Protein AF-Q5PZ07-F1 (afdb_monomer_lite)

Sequence (141 aa):
VLSGGTLPFFISVFGVILKNMYLGDDINPIILSLVSIGLVQFILSMISSYCMDVITSKILKTLKLEYLRSVFYQDGQFHDNNPGSKLRSDLDFYLEQVSSGIGTKFITIFTYASSFLGLYIWSLIKNARLTLCITCVFPLI

pLDDT: mean 82.17, std 7.02, range [48.41, 92.38]

InterPro domains:
  IPR011527 ABC transporter type 1, transmembrane domain [PF00664] (1-141)
  IPR011527 ABC transporter type 1, transmembrane domain [PS50929] (1-141)
  IPR036640 ABC transporter type 1, transmembrane domain superfamily [G3DSA:1.20.1560.10] (1-141)
  IPR036640 ABC transporter type 1, transmembrane domain superfamily [SSF90123] (2-141)
  IPR039421 Type 1 protein exporter [PTHR43394] (7-141)

Secondary structure (DSSP, 8-state):
-HHHHHHHHHHHHHHHHHHHHHHT---HHHHHHHHHHHHHHHHHHHHHHHHHHHHHHHHHHHHHHHHHHHHHTS-HHHHHHS-HHHHHHHHHHHHHHHHHHHTHHHHHHHHHHHHHHHHHHHHHHHHHHHHHHHHHHGGG-

Foldseek 3Di:
DVLLLVVLVLVVLVVVLVVCVVVVDDNVVSVVVNVVSVVVSVVVVVVVQVVQLVVLVVVLVVLVVVLVVVVVPDDPVVCVVDPPVNSVVVSVVVSVVSSVCSHPVVVVVVSNVSNVVSNLVSCCVVPVVVSVVVVVCVVVD

Radius of gyration: 24.58 Å; chains: 1; bounding box: 63×24×61 Å

Organism: Plasmodium falciparum (NCBI:txid5833)

Structure (mmCIF, N/CA/C/O backbone):
data_AF-Q5PZ07-F1
#
_entry.id   AF-Q5PZ07-F1
#
loop_
_atom_site.group_PDB
_atom_site.id
_atom_site.type_symbol
_atom_site.label_atom_id
_atom_site.label_alt_id
_atom_site.label_comp_id
_atom_site.label_asym_id
_atom_site.label_entity_id
_atom_site.label_seq_id
_atom_site.pdbx_PDB_ins_code
_atom_site.Cartn_x
_atom_site.Cartn_y
_atom_site.Cartn_z
_atom_site.occupancy
_atom_site.B_iso_or_equiv
_atom_site.auth_seq_id
_atom_site.auth_comp_id
_atom_site.auth_asym_id
_atom_site.auth_atom_id
_atom_site.pdbx_PDB_model_num
ATOM 1 N N . VAL A 1 1 ? -0.261 4.526 -3.924 1.00 48.41 1 VAL A N 1
ATOM 2 C CA . VAL A 1 1 ? -0.156 5.127 -5.283 1.00 48.41 1 VAL A CA 1
ATOM 3 C C . VAL A 1 1 ? 1.289 5.143 -5.764 1.00 48.41 1 VAL A C 1
ATOM 5 O O . VAL A 1 1 ? 1.593 4.441 -6.715 1.00 48.41 1 VAL A O 1
ATOM 8 N N . LEU A 1 2 ? 2.195 5.848 -5.068 1.00 52.44 2 LEU A N 1
ATOM 9 C CA . LEU A 1 2 ? 3.618 5.935 -5.439 1.00 52.44 2 LEU A CA 1
ATOM 10 C C . LEU A 1 2 ? 4.301 4.562 -5.540 1.00 52.44 2 LEU A C 1
ATOM 12 O O . LEU A 1 2 ? 4.968 4.300 -6.529 1.00 52.44 2 LEU A O 1
ATOM 16 N N . SER A 1 3 ? 4.022 3.647 -4.603 1.00 59.81 3 SER A N 1
ATOM 17 C CA . SER A 1 3 ? 4.530 2.267 -4.677 1.00 59.81 3 SER A CA 1
ATOM 18 C C . SER A 1 3 ? 4.047 1.512 -5.927 1.00 59.81 3 SER A C 1
ATOM 20 O O . SER A 1 3 ? 4.794 0.733 -6.516 1.00 59.81 3 SER A O 1
ATOM 22 N N . GLY A 1 4 ? 2.822 1.783 -6.390 1.00 60.22 4 GLY A N 1
ATOM 23 C CA . GLY A 1 4 ? 2.249 1.084 -7.537 1.00 60.22 4 GLY A CA 1
ATOM 24 C C . GLY A 1 4 ? 2.809 1.543 -8.888 1.00 60.22 4 GLY A C 1
ATOM 25 O O . GLY A 1 4 ? 2.903 0.737 -9.815 1.00 60.22 4 GLY A O 1
ATOM 26 N N . GLY A 1 5 ? 3.225 2.811 -8.988 1.00 64.88 5 GLY A N 1
ATOM 27 C CA . GLY A 1 5 ? 3.826 3.404 -10.190 1.00 64.88 5 GLY A CA 1
ATOM 28 C C . GLY A 1 5 ? 5.276 2.982 -10.455 1.00 64.88 5 GLY A C 1
ATOM 29 O O . GLY A 1 5 ? 5.788 3.190 -11.551 1.00 64.88 5 GLY A O 1
ATOM 30 N N . THR A 1 6 ? 5.932 2.337 -9.494 1.00 71.12 6 THR A N 1
ATOM 31 C CA . THR A 1 6 ? 7.320 1.877 -9.639 1.00 71.12 6 THR A CA 1
ATOM 32 C C . THR A 1 6 ? 7.442 0.663 -10.566 1.00 71.12 6 THR A C 1
ATOM 34 O O . THR A 1 6 ? 8.439 0.521 -11.268 1.00 71.12 6 THR A O 1
ATOM 37 N N . LEU A 1 7 ? 6.411 -0.188 -10.641 1.00 74.56 7 LEU A N 1
ATOM 38 C CA . LEU A 1 7 ? 6.384 -1.364 -11.523 1.00 74.56 7 LEU A CA 1
ATOM 39 C C . LEU A 1 7 ? 6.464 -1.025 -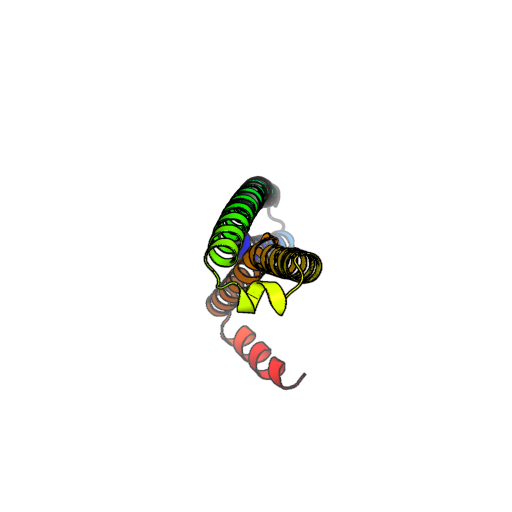13.026 1.00 74.56 7 LEU A C 1
ATOM 41 O O . LEU A 1 7 ? 7.336 -1.580 -13.699 1.00 74.56 7 LEU A O 1
ATOM 45 N N . PRO A 1 8 ? 5.632 -0.122 -13.589 1.00 76.56 8 PRO A N 1
ATOM 46 C CA . PRO A 1 8 ? 5.760 0.260 -14.999 1.00 76.56 8 PRO A CA 1
ATOM 47 C C . PRO A 1 8 ? 7.119 0.889 -15.312 1.00 76.56 8 PRO A C 1
ATOM 49 O O . PRO A 1 8 ? 7.686 0.644 -16.379 1.00 76.56 8 PRO A O 1
ATOM 52 N N . PHE A 1 9 ? 7.684 1.635 -14.363 1.00 72.88 9 PHE A N 1
ATOM 53 C CA . PHE A 1 9 ? 9.013 2.210 -14.512 1.00 72.88 9 PHE A CA 1
ATOM 54 C C . PHE A 1 9 ? 10.114 1.139 -14.536 1.00 72.88 9 PHE A C 1
ATOM 56 O O . PHE A 1 9 ? 10.953 1.151 -15.436 1.00 72.88 9 PHE A O 1
ATOM 63 N N . PHE A 1 10 ? 10.061 0.160 -13.627 1.00 77.56 10 PHE A N 1
ATOM 64 C CA . PHE A 1 10 ? 10.976 -0.985 -13.600 1.00 77.56 10 PHE A CA 1
ATOM 65 C C . PHE A 1 10 ? 10.971 -1.749 -14.932 1.00 77.56 10 PHE A C 1
ATOM 67 O O . PHE A 1 10 ? 12.026 -2.010 -15.507 1.00 77.56 10 PHE A O 1
ATOM 74 N N . ILE A 1 11 ? 9.785 -2.037 -15.474 1.00 79.12 11 ILE A N 1
ATOM 75 C CA . ILE A 1 11 ? 9.625 -2.716 -16.769 1.00 79.12 11 ILE A CA 1
ATOM 76 C C . ILE A 1 11 ? 10.197 -1.888 -17.924 1.00 79.12 11 ILE A C 1
ATOM 78 O O . ILE A 1 11 ? 10.815 -2.440 -18.836 1.00 79.12 11 ILE A O 1
ATOM 82 N N . SER A 1 12 ? 10.043 -0.563 -17.890 1.00 79.06 12 SER A N 1
ATOM 83 C CA . SER A 1 12 ? 10.658 0.310 -18.890 1.00 79.06 12 SER A CA 1
ATOM 84 C C . SER A 1 12 ? 12.185 0.239 -18.855 1.00 79.06 12 SER A C 1
ATOM 86 O O . SER A 1 12 ? 12.808 0.054 -19.901 1.00 79.06 12 SER A O 1
ATOM 88 N N . VAL A 1 13 ? 12.783 0.367 -17.666 1.00 77.75 13 VAL A N 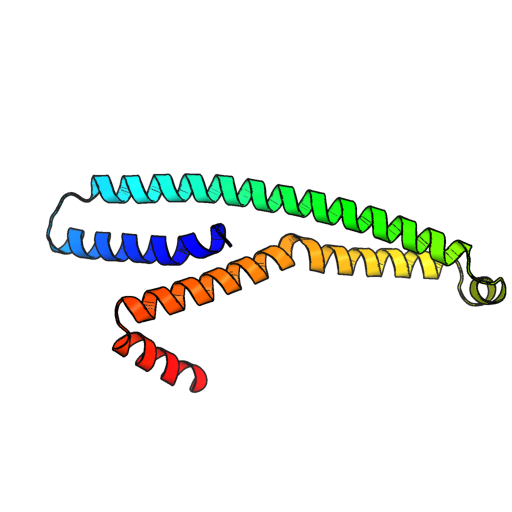1
ATOM 89 C CA . VAL A 1 13 ? 14.241 0.297 -17.483 1.00 77.75 13 VAL A CA 1
ATOM 90 C C . VAL A 1 13 ? 14.764 -1.072 -17.915 1.00 77.75 13 VAL A C 1
ATOM 92 O O . VAL A 1 13 ? 15.740 -1.143 -18.656 1.00 77.75 13 VAL A O 1
ATOM 95 N N . PHE A 1 14 ? 14.066 -2.152 -17.558 1.00 78.88 14 PHE A N 1
ATOM 96 C CA . PHE A 1 14 ? 14.401 -3.504 -18.001 1.00 78.88 14 PHE A CA 1
ATOM 97 C C . PHE A 1 14 ? 14.394 -3.644 -19.532 1.00 78.88 14 PHE A C 1
ATOM 99 O O . PHE A 1 14 ? 15.320 -4.212 -20.110 1.00 78.88 14 PHE A O 1
ATOM 106 N N . GLY A 1 15 ? 13.408 -3.054 -20.215 1.00 78.50 15 GLY A N 1
ATOM 107 C CA . GLY A 1 15 ? 13.377 -3.018 -21.680 1.00 78.50 15 GLY A CA 1
ATOM 108 C C . GLY A 1 15 ? 14.573 -2.281 -22.300 1.00 78.50 15 GLY A C 1
ATOM 109 O O . GLY A 1 15 ? 15.063 -2.684 -23.354 1.00 78.50 15 GLY A O 1
ATOM 110 N N . VAL A 1 16 ? 15.075 -1.227 -21.645 1.00 78.00 16 VAL A N 1
ATOM 111 C CA . VAL A 1 16 ? 16.288 -0.509 -22.078 1.00 78.00 16 VAL A CA 1
ATOM 112 C C . VAL A 1 16 ? 17.546 -1.351 -21.843 1.00 78.00 16 VAL A C 1
ATOM 114 O O . VAL A 1 16 ? 18.410 -1.387 -22.716 1.00 78.00 16 VAL A O 1
ATOM 117 N N . ILE A 1 17 ? 17.626 -2.087 -20.728 1.00 79.19 17 ILE A N 1
ATOM 118 C CA . ILE A 1 17 ? 18.739 -3.011 -20.445 1.00 79.19 17 ILE A CA 1
ATOM 119 C C . ILE A 1 17 ? 18.850 -4.070 -21.545 1.00 79.19 17 ILE A C 1
ATOM 121 O O . ILE A 1 17 ? 19.928 -4.246 -22.105 1.00 79.19 17 ILE A O 1
ATOM 125 N N . LEU A 1 18 ? 17.742 -4.728 -21.906 1.00 77.50 18 LEU A N 1
ATOM 126 C CA . LEU A 1 18 ? 17.743 -5.749 -22.962 1.00 77.50 18 LEU A CA 1
ATOM 127 C C . LEU A 1 18 ? 18.208 -5.190 -24.312 1.00 77.50 18 LEU A C 1
ATOM 129 O O . LEU A 1 18 ? 18.961 -5.845 -25.031 1.00 77.50 18 LEU A O 1
ATOM 133 N N . LYS A 1 19 ? 17.794 -3.961 -24.645 1.00 79.12 19 LYS A N 1
ATOM 134 C CA . LYS A 1 19 ? 18.230 -3.288 -25.872 1.00 79.12 19 LYS A CA 1
ATOM 135 C C . LYS A 1 19 ? 19.736 -3.009 -25.860 1.00 79.12 19 LYS A C 1
ATOM 137 O O . LYS A 1 19 ? 20.394 -3.244 -26.867 1.00 79.12 19 LYS A O 1
ATOM 142 N N . ASN A 1 20 ? 20.281 -2.545 -24.739 1.00 78.31 20 ASN A N 1
ATOM 143 C CA . ASN A 1 20 ? 21.704 -2.216 -24.639 1.00 78.31 20 ASN A CA 1
ATOM 144 C C . ASN A 1 20 ? 22.595 -3.460 -24.555 1.00 78.31 20 ASN A C 1
ATOM 146 O O . ASN A 1 20 ? 23.675 -3.460 -25.135 1.00 78.31 20 ASN A O 1
ATOM 150 N N . MET A 1 21 ? 22.113 -4.555 -23.956 1.00 75.62 21 MET A N 1
ATOM 151 C CA . MET A 1 21 ? 22.786 -5.859 -24.017 1.00 75.62 21 MET A CA 1
ATOM 152 C C . MET A 1 21 ? 22.909 -6.387 -25.450 1.00 75.62 21 MET A C 1
ATOM 154 O O . MET A 1 21 ? 23.926 -6.977 -25.795 1.00 75.62 21 MET A O 1
ATOM 158 N N . TYR A 1 22 ? 21.893 -6.163 -26.290 1.00 77.06 22 TYR A N 1
ATOM 159 C CA . TYR A 1 22 ? 21.952 -6.523 -27.710 1.00 77.06 22 TYR A CA 1
ATOM 160 C C . TYR A 1 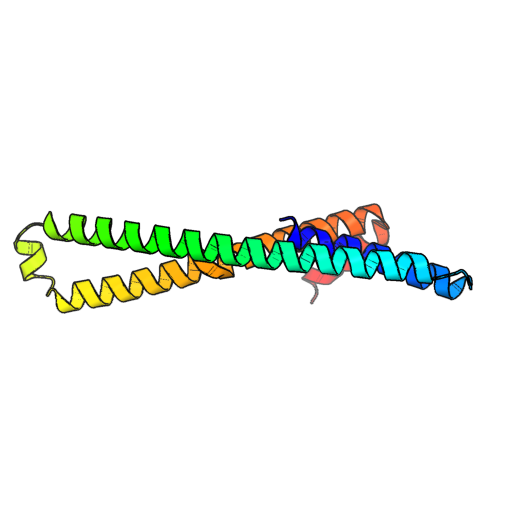22 ? 22.938 -5.646 -28.501 1.00 77.06 22 TYR A C 1
ATOM 162 O O . TYR A 1 22 ? 23.556 -6.120 -29.449 1.00 77.06 22 TYR A O 1
ATOM 170 N N . LEU A 1 23 ? 23.091 -4.375 -28.114 1.00 78.00 23 LEU A N 1
ATOM 171 C CA . LEU A 1 23 ? 23.971 -3.408 -28.781 1.00 78.00 23 LEU A CA 1
ATOM 172 C C . LEU A 1 23 ? 25.431 -3.452 -28.288 1.00 78.00 23 LEU A C 1
ATOM 174 O O . LEU A 1 23 ? 26.294 -2.884 -28.948 1.00 78.00 23 LEU A O 1
ATOM 178 N N . GLY A 1 24 ? 25.715 -4.138 -27.176 1.00 71.81 24 GLY A N 1
ATOM 179 C CA . GLY A 1 24 ? 27.059 -4.239 -26.594 1.00 71.81 24 GLY A CA 1
ATOM 180 C C . GLY A 1 24 ? 27.529 -2.986 -25.842 1.00 71.81 24 GLY A C 1
ATOM 181 O O . GLY A 1 24 ? 28.723 -2.852 -25.596 1.00 71.81 24 GLY A O 1
ATOM 182 N N . ASP A 1 25 ? 26.608 -2.085 -25.489 1.00 75.94 25 ASP A N 1
ATOM 183 C CA . ASP A 1 25 ? 26.887 -0.826 -24.783 1.00 75.94 25 ASP A CA 1
ATOM 184 C C . ASP A 1 25 ? 26.997 -1.010 -23.258 1.00 75.94 25 ASP A C 1
ATOM 186 O O . ASP A 1 25 ? 26.466 -1.962 -22.677 1.00 75.94 25 ASP A O 1
ATOM 190 N N . ASP A 1 26 ? 27.630 -0.045 -22.586 1.00 72.00 26 ASP A N 1
ATOM 191 C CA . ASP A 1 26 ? 27.821 -0.047 -21.133 1.00 72.00 26 ASP A CA 1
ATOM 192 C C . ASP A 1 26 ? 26.493 -0.052 -20.346 1.00 72.00 26 ASP A C 1
ATOM 194 O O . ASP A 1 26 ? 25.672 0.867 -20.404 1.00 72.00 26 ASP A O 1
ATOM 198 N N . ILE A 1 27 ? 26.303 -1.095 -19.531 1.00 77.06 27 ILE A N 1
ATOM 199 C CA . ILE A 1 27 ? 25.057 -1.380 -18.790 1.00 77.06 27 ILE A CA 1
ATOM 200 C C . ILE A 1 27 ? 25.105 -0.829 -17.350 1.00 77.06 27 ILE A C 1
ATOM 202 O O . ILE A 1 27 ? 24.072 -0.583 -16.720 1.00 77.06 27 ILE A O 1
ATOM 206 N N . ASN A 1 28 ? 26.312 -0.587 -16.827 1.00 77.19 28 ASN A N 1
ATOM 207 C CA . ASN A 1 28 ? 26.563 -0.140 -15.453 1.00 77.19 28 ASN A CA 1
ATOM 208 C C . ASN A 1 28 ? 25.730 1.076 -14.990 1.00 77.19 28 ASN A C 1
ATOM 210 O O . ASN A 1 28 ? 25.170 1.001 -13.891 1.00 77.19 28 ASN A O 1
ATOM 214 N N . PRO A 1 29 ? 25.566 2.171 -15.766 1.00 77.06 29 PRO A N 1
ATOM 215 C CA . PRO A 1 29 ? 24.774 3.316 -15.300 1.00 77.06 29 PRO A CA 1
ATOM 216 C C . PRO A 1 29 ? 23.279 2.990 -15.141 1.00 77.06 29 PRO A C 1
ATOM 218 O O . PRO A 1 29 ? 22.600 3.560 -14.286 1.00 77.06 29 PRO A O 1
ATOM 221 N N . ILE A 1 30 ? 22.759 2.038 -15.918 1.00 77.69 30 ILE A N 1
ATOM 222 C CA . ILE A 1 30 ? 21.342 1.652 -15.892 1.00 77.69 30 ILE A CA 1
ATOM 223 C C . ILE A 1 30 ? 21.056 0.756 -14.687 1.00 77.69 30 ILE A C 1
ATOM 225 O O . ILE A 1 30 ? 20.043 0.927 -14.008 1.00 77.69 30 ILE A O 1
ATOM 229 N N . ILE A 1 31 ? 21.985 -0.151 -14.374 1.00 78.56 31 ILE A N 1
ATOM 230 C CA . ILE A 1 31 ? 21.922 -0.989 -13.171 1.00 78.56 31 ILE A CA 1
ATOM 231 C C . ILE A 1 31 ? 21.925 -0.106 -11.917 1.00 78.56 31 ILE A C 1
ATOM 233 O O . ILE A 1 31 ? 21.122 -0.319 -11.009 1.00 78.56 31 ILE A O 1
ATOM 237 N N . LEU A 1 32 ? 22.765 0.933 -11.885 1.00 80.12 32 LEU A N 1
ATOM 238 C CA . LEU A 1 32 ? 22.836 1.858 -10.753 1.00 80.12 32 LEU A CA 1
ATOM 239 C C . LEU A 1 32 ? 21.533 2.658 -10.565 1.00 80.12 32 LEU A C 1
ATOM 241 O O . LEU A 1 32 ? 21.106 2.889 -9.432 1.00 80.12 32 LEU A O 1
ATOM 245 N N . SER A 1 33 ? 20.851 3.016 -11.659 1.00 77.62 33 SER A N 1
ATOM 246 C CA . SER A 1 33 ? 19.509 3.608 -11.600 1.00 77.62 33 SER A CA 1
ATOM 247 C C . SER A 1 33 ? 18.480 2.634 -11.013 1.00 77.62 33 SER A C 1
ATOM 249 O O . SER A 1 33 ? 17.715 3.020 -10.134 1.00 77.62 33 SER A O 1
ATOM 251 N N . LEU A 1 34 ? 18.500 1.358 -11.416 1.00 80.81 34 LEU A N 1
ATOM 252 C CA . LEU A 1 34 ? 17.586 0.333 -10.897 1.00 80.81 34 LEU A CA 1
ATOM 253 C C . LEU A 1 34 ? 17.701 0.164 -9.374 1.00 80.81 34 LEU A C 1
ATOM 255 O O . LEU A 1 34 ? 16.693 0.091 -8.668 1.00 80.81 34 LEU A O 1
ATOM 259 N N . VAL A 1 35 ? 18.938 0.139 -8.873 1.00 83.50 35 VAL A N 1
ATOM 260 C CA . VAL A 1 35 ? 19.233 -0.008 -7.443 1.00 83.50 35 VAL A CA 1
ATOM 261 C C . VAL A 1 35 ? 18.729 1.195 -6.643 1.00 83.50 35 VAL A C 1
ATOM 263 O O . VAL A 1 35 ? 18.116 1.009 -5.589 1.00 83.50 35 VAL A O 1
ATOM 266 N N . SER A 1 36 ? 18.925 2.423 -7.137 1.00 82.50 36 SER A N 1
ATOM 267 C CA . SER A 1 36 ? 18.485 3.626 -6.416 1.00 82.50 36 SER A CA 1
ATOM 268 C C . SER A 1 36 ? 16.960 3.707 -6.294 1.00 82.50 36 SER A C 1
ATOM 270 O O . SER A 1 36 ? 16.441 4.026 -5.224 1.00 82.50 36 SER A O 1
ATOM 272 N N . ILE A 1 37 ? 16.229 3.320 -7.341 1.00 82.94 37 ILE A N 1
ATOM 273 C CA . ILE A 1 37 ? 14.760 3.247 -7.330 1.00 82.94 37 ILE A CA 1
ATOM 274 C C . ILE A 1 37 ? 14.272 2.190 -6.338 1.00 82.94 37 ILE A C 1
ATOM 276 O O . ILE A 1 37 ? 13.332 2.443 -5.584 1.00 82.94 37 ILE A O 1
ATOM 280 N N . GLY A 1 38 ? 14.913 1.016 -6.317 1.00 82.00 38 GLY A N 1
ATOM 281 C CA . GLY A 1 38 ? 14.585 -0.054 -5.374 1.00 82.00 38 GLY A CA 1
ATOM 282 C C . GLY A 1 38 ? 14.735 0.392 -3.918 1.00 82.00 38 GLY A C 1
ATOM 283 O O . GLY A 1 38 ? 13.863 0.118 -3.093 1.00 82.00 38 GLY A O 1
ATOM 284 N N . LEU A 1 39 ? 15.790 1.154 -3.615 1.00 87.19 39 LEU A N 1
ATOM 285 C CA . LEU A 1 39 ? 16.011 1.713 -2.282 1.00 87.19 39 LEU A CA 1
ATOM 286 C C . LEU A 1 39 ? 14.909 2.711 -1.888 1.00 87.19 39 LEU A C 1
ATOM 288 O O . LEU A 1 39 ? 14.341 2.619 -0.799 1.00 87.19 39 LEU A O 1
ATOM 292 N N . VAL A 1 40 ? 14.567 3.642 -2.785 1.00 85.38 40 VAL A N 1
ATOM 293 C CA . VAL A 1 40 ? 13.503 4.634 -2.550 1.00 85.38 40 VAL A CA 1
ATOM 294 C C . VAL A 1 40 ? 12.156 3.944 -2.332 1.00 85.38 40 VAL A C 1
ATOM 296 O O . VAL A 1 40 ? 11.426 4.291 -1.403 1.00 85.38 40 VAL A O 1
ATOM 299 N N . GLN A 1 41 ? 11.847 2.930 -3.142 1.00 83.50 41 GLN A N 1
ATOM 300 C CA . GLN A 1 41 ? 10.629 2.132 -3.027 1.00 83.50 41 GLN A CA 1
ATOM 301 C C . GLN A 1 41 ? 10.534 1.427 -1.673 1.00 83.50 41 GLN A C 1
ATOM 303 O O . GLN A 1 41 ? 9.468 1.422 -1.058 1.00 83.50 41 GLN A O 1
ATOM 308 N N . PHE A 1 42 ? 11.638 0.848 -1.196 1.00 84.62 42 PHE A N 1
ATOM 309 C CA . PHE A 1 42 ? 11.680 0.176 0.097 1.00 84.62 42 PHE A CA 1
ATOM 310 C C . PHE A 1 42 ? 11.349 1.145 1.239 1.00 84.62 42 PHE A C 1
ATOM 312 O O . PHE A 1 42 ? 10.472 0.862 2.058 1.00 84.62 42 PHE A O 1
ATOM 319 N N . ILE A 1 43 ? 11.978 2.324 1.243 1.00 89.44 43 ILE A N 1
ATOM 320 C CA . ILE A 1 43 ? 11.745 3.360 2.258 1.00 89.44 43 ILE A CA 1
ATOM 321 C C . ILE A 1 43 ? 10.291 3.849 2.213 1.00 89.44 43 ILE A C 1
ATOM 323 O O . ILE A 1 43 ? 9.622 3.898 3.248 1.00 89.44 43 ILE A O 1
ATOM 327 N N . LEU A 1 44 ? 9.767 4.158 1.022 1.00 84.56 44 LEU A N 1
ATOM 328 C CA . LEU A 1 44 ? 8.375 4.589 0.858 1.00 84.56 44 LEU A CA 1
ATOM 329 C C . LEU A 1 44 ? 7.380 3.516 1.310 1.00 84.56 44 LEU A C 1
ATOM 331 O O . LEU A 1 44 ? 6.378 3.839 1.949 1.00 84.56 44 LEU A O 1
ATOM 335 N N . SER A 1 45 ? 7.646 2.249 0.984 1.00 82.69 45 SER A N 1
ATOM 336 C CA . SER A 1 45 ? 6.778 1.139 1.368 1.00 82.69 45 SER A CA 1
ATOM 337 C C . SER A 1 45 ? 6.757 0.949 2.880 1.00 82.69 45 SER A C 1
ATOM 339 O O . SER A 1 45 ? 5.682 0.759 3.440 1.00 82.69 45 SER A O 1
ATOM 341 N N . MET A 1 46 ? 7.911 1.047 3.545 1.00 86.19 46 MET A N 1
ATOM 342 C CA . MET A 1 46 ? 7.986 0.992 5.005 1.00 86.19 46 MET A CA 1
ATOM 343 C C . MET A 1 46 ? 7.151 2.109 5.632 1.00 86.19 46 MET A C 1
ATOM 345 O O . MET A 1 46 ? 6.242 1.830 6.410 1.00 86.19 46 MET A O 1
ATOM 349 N N . ILE A 1 47 ? 7.385 3.366 5.240 1.00 87.94 47 ILE A N 1
ATOM 350 C CA . ILE A 1 47 ? 6.655 4.527 5.778 1.00 87.94 47 ILE A CA 1
ATOM 351 C C . ILE A 1 47 ? 5.144 4.384 5.560 1.00 87.94 47 ILE A C 1
ATOM 353 O O . ILE A 1 47 ? 4.359 4.647 6.471 1.00 87.94 47 ILE A O 1
ATOM 357 N N . SER A 1 48 ? 4.730 3.947 4.369 1.00 83.75 48 SER A N 1
ATOM 358 C CA . SER A 1 48 ? 3.315 3.770 4.039 1.00 83.75 48 SER A CA 1
ATOM 359 C C . SER A 1 48 ? 2.648 2.699 4.902 1.00 83.75 48 SER A C 1
ATOM 361 O O . SER A 1 48 ? 1.528 2.922 5.362 1.00 83.75 48 SER A O 1
ATOM 363 N N . SER A 1 49 ? 3.311 1.562 5.130 1.00 82.69 49 SER A N 1
ATOM 364 C CA . SER A 1 49 ? 2.779 0.493 5.982 1.00 82.69 49 SER A CA 1
ATOM 365 C C . SER A 1 49 ? 2.666 0.952 7.434 1.00 82.69 49 SER A C 1
ATOM 367 O O . SER A 1 49 ? 1.589 0.861 8.018 1.00 82.69 49 SER A O 1
ATOM 369 N N . TYR A 1 50 ? 3.724 1.564 7.980 1.00 87.25 50 TYR A N 1
ATOM 370 C CA . TYR A 1 50 ? 3.705 2.092 9.348 1.00 87.25 50 TYR A CA 1
ATOM 371 C C . TYR A 1 50 ? 2.613 3.146 9.556 1.00 87.25 50 TYR A C 1
ATOM 373 O O . TYR A 1 50 ? 1.905 3.123 10.562 1.00 87.25 50 TYR A O 1
ATOM 381 N N . CYS A 1 51 ? 2.449 4.070 8.605 1.00 86.56 51 CYS A N 1
ATOM 382 C CA . CYS A 1 51 ? 1.421 5.106 8.675 1.00 86.56 51 CYS A CA 1
ATOM 383 C C . CYS A 1 51 ? 0.017 4.495 8.787 1.00 86.56 51 CYS A C 1
ATOM 385 O O . CYS A 1 51 ? -0.788 4.906 9.625 1.00 86.56 51 CYS A O 1
ATOM 387 N N . MET A 1 52 ? -0.266 3.475 7.982 1.00 84.38 52 MET A N 1
ATOM 388 C CA . MET A 1 52 ? -1.589 2.862 7.935 1.00 84.38 52 MET A CA 1
ATOM 389 C C . MET A 1 52 ? -1.871 1.955 9.131 1.00 84.38 52 MET A C 1
ATOM 391 O O . MET A 1 52 ? -3.004 1.947 9.610 1.00 84.38 52 MET A O 1
ATOM 395 N N . ASP A 1 53 ? -0.864 1.288 9.695 1.00 86.19 53 ASP A N 1
ATOM 396 C CA . ASP A 1 53 ? -1.019 0.562 10.962 1.00 86.19 53 ASP A CA 1
ATOM 397 C C . ASP A 1 53 ? -1.382 1.516 12.113 1.00 86.19 53 ASP A C 1
ATOM 399 O O . ASP A 1 53 ? -2.271 1.234 12.928 1.00 86.19 53 ASP A O 1
ATOM 403 N N . VAL A 1 54 ? -0.759 2.701 12.149 1.00 89.25 54 VAL A N 1
ATOM 404 C CA . VAL A 1 54 ? -1.080 3.748 13.131 1.00 89.25 54 VAL A CA 1
ATOM 405 C C . VAL A 1 54 ? -2.500 4.282 12.928 1.00 89.25 54 VAL A C 1
ATOM 407 O O . VAL A 1 54 ? -3.236 4.445 13.904 1.00 89.25 54 VAL A O 1
ATOM 410 N N . ILE A 1 55 ? -2.907 4.549 11.684 1.00 88.50 55 ILE A N 1
ATOM 411 C CA . ILE A 1 55 ? -4.261 5.026 11.360 1.00 88.50 55 ILE A CA 1
ATOM 412 C C . ILE A 1 55 ? -5.309 3.977 11.749 1.00 88.50 55 ILE A C 1
ATOM 414 O O . ILE A 1 55 ? -6.265 4.306 12.451 1.00 88.50 55 ILE A O 1
ATOM 418 N N . THR A 1 56 ? -5.097 2.714 11.377 1.00 87.00 56 THR A N 1
ATOM 419 C CA . THR A 1 56 ? -6.000 1.597 11.697 1.00 87.00 56 THR A CA 1
ATOM 420 C C . THR A 1 56 ? -6.175 1.456 13.206 1.00 87.00 56 THR A C 1
ATOM 422 O O . THR A 1 56 ? -7.298 1.405 13.704 1.00 87.00 56 THR A O 1
ATOM 425 N N . SER A 1 57 ? -5.074 1.515 13.959 1.00 88.50 57 SER A N 1
ATOM 426 C CA . SER A 1 57 ? -5.104 1.456 15.424 1.00 88.50 57 SER A CA 1
ATOM 427 C C . SER A 1 57 ? -5.880 2.618 16.054 1.00 88.50 57 SER A C 1
ATOM 429 O O . SER A 1 57 ? -6.548 2.436 17.073 1.00 88.50 57 SER A O 1
ATOM 431 N N . LYS A 1 58 ? -5.803 3.825 15.477 1.00 90.62 58 LYS A N 1
ATOM 432 C CA . LYS A 1 58 ? -6.578 4.988 15.942 1.00 90.62 5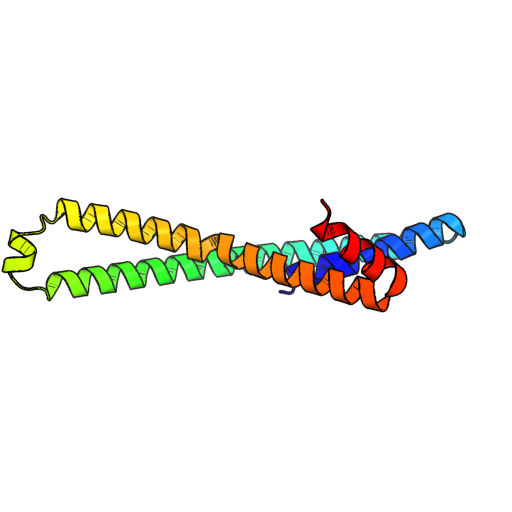8 LYS A CA 1
ATOM 433 C C . LYS A 1 58 ? -8.070 4.816 15.660 1.00 90.62 58 LYS A C 1
ATOM 435 O O . LYS A 1 58 ? -8.870 5.014 16.569 1.00 90.62 58 LYS A O 1
ATOM 440 N N . ILE A 1 59 ? -8.428 4.404 14.444 1.00 90.44 59 ILE A N 1
ATOM 441 C CA . ILE A 1 59 ? -9.822 4.162 14.041 1.00 90.44 59 ILE A CA 1
ATOM 442 C C . ILE A 1 59 ? -10.460 3.103 14.944 1.00 90.44 59 ILE A C 1
ATOM 444 O O . ILE A 1 59 ? -11.557 3.312 15.457 1.00 90.44 59 ILE A O 1
ATOM 448 N N . LEU A 1 60 ? -9.743 2.009 15.216 1.00 90.31 60 LEU A N 1
ATOM 449 C CA . LEU A 1 60 ? -10.237 0.921 16.056 1.00 90.31 60 LEU A CA 1
ATOM 450 C C . LEU A 1 60 ? -10.541 1.379 17.491 1.00 90.31 60 LEU A C 1
ATOM 452 O O . LEU A 1 60 ? -11.552 0.991 18.073 1.00 90.31 60 LEU A O 1
ATOM 456 N N . LYS A 1 61 ? -9.689 2.246 18.055 1.00 91.44 61 LYS A N 1
ATOM 457 C CA . LYS A 1 61 ? -9.904 2.831 19.388 1.00 91.44 61 LYS A CA 1
ATOM 458 C C . LYS A 1 61 ? -11.134 3.736 19.421 1.00 91.44 61 LYS A C 1
ATOM 460 O O . LYS A 1 61 ? -11.920 3.637 20.360 1.00 91.44 61 LYS A O 1
ATOM 465 N N . THR A 1 62 ? -11.312 4.585 18.409 1.00 92.38 62 THR A N 1
ATOM 466 C CA . THR A 1 62 ? -12.481 5.471 18.307 1.00 92.38 62 THR A CA 1
ATOM 467 C C . THR A 1 62 ? -13.772 4.671 18.161 1.00 92.38 62 THR A C 1
ATOM 469 O O . THR A 1 62 ? -14.709 4.907 18.917 1.00 92.38 62 THR A O 1
ATOM 472 N N . LEU A 1 63 ? -13.799 3.665 17.279 1.00 90.56 63 LEU A N 1
ATOM 473 C CA . LEU A 1 63 ? -14.960 2.788 17.096 1.00 90.56 63 LEU A CA 1
ATOM 474 C C . LEU A 1 63 ? -15.329 2.048 18.382 1.00 90.56 63 LEU A C 1
ATOM 476 O O . LEU A 1 63 ? -16.501 1.977 18.741 1.00 90.56 63 LEU A O 1
ATOM 480 N N . LYS A 1 64 ? -14.332 1.545 19.120 1.00 90.81 64 LYS A N 1
ATOM 481 C CA . LYS A 1 64 ? -14.564 0.892 20.412 1.00 90.81 64 LYS A CA 1
ATOM 482 C C . LYS A 1 64 ? -15.198 1.843 21.433 1.00 90.81 64 LYS A C 1
ATOM 484 O O . LYS A 1 64 ? -16.098 1.434 22.162 1.00 90.81 64 LYS A O 1
ATOM 489 N N . LEU A 1 65 ? -14.746 3.097 21.488 1.00 92.25 65 LEU A N 1
ATOM 490 C CA . LEU A 1 65 ? -15.301 4.115 22.388 1.00 92.25 65 LEU A CA 1
ATOM 491 C C . LEU A 1 65 ? -16.725 4.524 21.999 1.00 92.25 65 LEU A C 1
ATOM 493 O O . LEU A 1 65 ? -17.586 4.596 22.874 1.00 92.25 65 LEU A O 1
ATOM 497 N N . GLU A 1 66 ? -16.988 4.770 20.715 1.00 90.06 66 GLU A N 1
ATOM 498 C CA . GLU A 1 66 ? -18.330 5.127 20.239 1.00 90.06 66 GLU A CA 1
ATOM 499 C C . GLU A 1 66 ? -19.327 3.986 20.416 1.00 90.06 66 GLU A C 1
ATOM 501 O O . GLU A 1 66 ? -20.445 4.228 20.868 1.00 90.06 66 GLU A O 1
ATOM 506 N N . TYR A 1 67 ? -18.915 2.744 20.152 1.00 89.62 67 TYR A N 1
ATOM 507 C CA . TYR A 1 67 ? -19.760 1.579 20.389 1.00 89.62 67 TYR A CA 1
ATOM 508 C C . TYR A 1 67 ? -20.119 1.442 21.870 1.00 89.62 67 TYR A C 1
ATOM 510 O O . TYR A 1 67 ? -21.295 1.338 22.207 1.00 89.62 67 TYR A O 1
ATOM 518 N N . LEU A 1 68 ? -19.129 1.505 22.771 1.00 89.19 68 LEU A N 1
ATOM 519 C CA . LEU A 1 68 ? -19.388 1.439 24.212 1.00 89.19 68 LEU A CA 1
ATOM 520 C C . LEU A 1 68 ? -20.319 2.566 24.661 1.00 89.19 68 LEU A C 1
ATOM 522 O O . LEU A 1 68 ? -21.274 2.311 25.390 1.00 89.19 68 LEU A O 1
ATOM 526 N N . ARG A 1 69 ? -20.084 3.796 24.188 1.00 90.56 69 ARG A N 1
ATOM 527 C CA . ARG A 1 69 ? -20.966 4.931 24.466 1.00 90.56 69 ARG A CA 1
ATOM 528 C C . ARG A 1 69 ? -22.389 4.641 23.990 1.00 90.56 69 ARG A C 1
ATOM 530 O O . ARG A 1 69 ? -23.314 4.830 24.765 1.00 90.56 69 ARG A O 1
ATOM 537 N N . SER A 1 70 ? -22.565 4.156 22.764 1.00 87.69 70 SER A N 1
ATOM 538 C CA . SER A 1 70 ? -23.882 3.824 22.212 1.00 87.69 70 SER A CA 1
ATOM 539 C C . SER A 1 70 ? -24.607 2.757 23.033 1.00 87.69 70 SER A C 1
ATOM 541 O O . SER A 1 70 ? -25.801 2.899 23.267 1.00 87.69 70 SER A O 1
ATOM 543 N N . VAL A 1 71 ? -23.902 1.720 23.497 1.00 87.38 71 VAL A N 1
ATOM 544 C CA . VAL A 1 71 ? -24.486 0.653 24.327 1.00 87.38 71 VAL A CA 1
ATOM 545 C C . VAL A 1 71 ? -24.982 1.205 25.667 1.00 87.38 71 VAL A C 1
ATOM 547 O O . VAL A 1 71 ? -26.097 0.900 26.072 1.00 87.38 71 VAL A O 1
ATOM 550 N N . PHE A 1 72 ? -24.220 2.088 26.323 1.00 85.38 72 PHE A N 1
ATOM 551 C CA . PHE A 1 72 ? -24.643 2.697 27.594 1.00 85.38 72 PHE A CA 1
ATOM 552 C C . PHE A 1 72 ? -25.885 3.596 27.482 1.00 85.38 72 PHE A C 1
ATOM 554 O O . PHE A 1 72 ? -26.563 3.805 28.484 1.00 85.38 72 PHE A O 1
ATOM 561 N N . TYR A 1 73 ? -26.178 4.141 26.298 1.00 89.06 73 TYR A N 1
ATOM 562 C CA . TYR A 1 73 ? -27.355 4.987 26.061 1.00 89.06 73 TYR A CA 1
ATOM 563 C C . TYR A 1 73 ? -28.615 4.197 25.662 1.00 89.06 73 TYR A C 1
ATOM 565 O O . TYR A 1 73 ? -29.667 4.809 25.494 1.00 89.06 73 TYR A O 1
ATOM 573 N N . GLN A 1 74 ? -28.535 2.872 25.492 1.00 86.62 74 GLN A N 1
ATOM 574 C CA . GLN A 1 74 ? -29.691 2.051 25.120 1.00 86.62 74 GLN A CA 1
ATOM 575 C C . GLN A 1 74 ? -30.562 1.665 26.323 1.00 86.62 74 GLN A C 1
ATOM 577 O O . GLN A 1 74 ? -30.081 1.509 27.445 1.00 86.62 74 GLN A O 1
ATOM 582 N N . ASP A 1 75 ? -31.860 1.490 26.065 1.00 84.12 75 ASP A N 1
ATOM 583 C CA . ASP A 1 75 ? -32.883 1.233 27.082 1.00 84.12 75 ASP A CA 1
ATOM 584 C C . ASP A 1 75 ? -32.654 -0.066 27.879 1.00 84.12 75 ASP A C 1
ATOM 586 O O . ASP A 1 75 ? -31.983 -1.002 27.435 1.00 84.12 75 ASP A O 1
ATOM 590 N N . GLY A 1 76 ? -33.282 -0.171 29.056 1.00 76.50 76 GLY A N 1
ATOM 591 C CA . GLY A 1 76 ? -33.217 -1.374 29.900 1.00 76.50 76 GLY A CA 1
ATOM 592 C C . GLY A 1 76 ? -33.701 -2.644 29.188 1.00 76.50 76 GLY A C 1
ATOM 593 O O . GLY A 1 76 ? -33.069 -3.688 29.294 1.00 76.50 76 GLY A O 1
ATOM 594 N N . GLN A 1 77 ? -34.731 -2.532 28.340 1.00 81.62 77 GLN A N 1
ATOM 595 C CA . GLN A 1 77 ? -35.242 -3.653 27.539 1.00 81.62 77 GLN A CA 1
ATOM 596 C C . GLN A 1 77 ? -34.207 -4.193 26.530 1.00 81.62 77 GLN A C 1
ATOM 598 O O . GLN A 1 77 ? -34.242 -5.369 26.162 1.00 81.62 77 GLN A O 1
ATOM 603 N N . PHE A 1 78 ? -33.272 -3.354 26.071 1.00 81.62 78 PHE A N 1
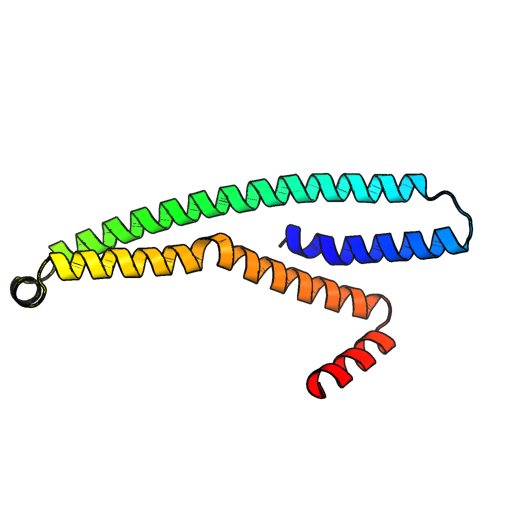ATOM 604 C CA . PHE A 1 78 ? -32.171 -3.796 25.218 1.00 81.62 78 PHE A CA 1
ATOM 605 C C . PHE A 1 78 ? -31.146 -4.616 26.010 1.00 81.62 78 PHE A C 1
ATOM 607 O O . PHE A 1 78 ? -30.681 -5.644 25.514 1.00 81.62 78 PHE A O 1
ATOM 614 N N . HIS A 1 79 ? -30.834 -4.188 27.235 1.00 81.25 79 HIS A N 1
ATOM 615 C CA . HIS A 1 79 ? -29.915 -4.879 28.141 1.00 81.25 79 HIS A CA 1
ATOM 616 C C . HIS A 1 79 ? -30.489 -6.204 28.665 1.00 81.25 79 HIS A C 1
ATOM 618 O O . HIS A 1 79 ? -29.740 -7.166 28.820 1.00 81.25 79 HIS A O 1
ATOM 624 N N . ASP A 1 80 ? -31.807 -6.286 28.855 1.00 81.44 80 ASP A N 1
ATOM 625 C CA . ASP A 1 80 ? -32.484 -7.528 29.245 1.00 81.44 80 ASP A CA 1
ATOM 626 C C . ASP A 1 80 ? -32.467 -8.574 28.115 1.00 81.44 80 ASP A C 1
ATOM 628 O O . ASP A 1 80 ? -32.318 -9.769 28.367 1.00 81.44 80 ASP A O 1
ATOM 632 N N . ASN A 1 81 ? -32.567 -8.134 26.853 1.00 82.88 81 ASN A N 1
ATOM 633 C CA . ASN A 1 81 ? -32.541 -9.019 25.681 1.00 82.88 81 ASN A CA 1
ATOM 634 C C . ASN A 1 81 ? -31.127 -9.365 25.184 1.00 82.88 81 ASN A C 1
ATOM 636 O O . ASN A 1 81 ? -30.954 -10.362 24.479 1.00 82.88 81 ASN A O 1
ATOM 640 N N . ASN A 1 82 ? -30.115 -8.560 25.516 1.00 80.06 82 ASN A N 1
ATOM 641 C CA . ASN A 1 82 ? -28.742 -8.754 25.057 1.00 80.06 82 ASN A CA 1
ATOM 642 C C . ASN A 1 82 ? -27.787 -8.853 26.253 1.00 80.06 82 ASN A C 1
ATOM 644 O O . ASN A 1 82 ? -27.383 -7.828 26.804 1.00 80.06 82 ASN A O 1
ATOM 648 N N . PRO A 1 83 ? -27.359 -10.069 26.646 1.00 81.25 83 PRO A N 1
ATOM 649 C CA . PRO A 1 83 ? -26.392 -10.215 27.723 1.00 81.25 83 PRO A CA 1
ATOM 650 C C . PRO A 1 83 ? -25.058 -9.570 27.331 1.00 81.25 83 PRO A C 1
ATOM 652 O O . PRO A 1 83 ? -24.581 -9.721 26.203 1.00 81.25 83 PRO A O 1
ATOM 655 N N . GLY A 1 84 ? -24.413 -8.891 28.284 1.00 78.19 84 GLY A N 1
ATOM 656 C CA . GLY A 1 84 ? -23.167 -8.151 28.043 1.00 78.19 84 GLY A CA 1
ATOM 657 C C . GLY A 1 84 ? -22.018 -8.999 27.476 1.00 78.19 84 GLY A C 1
ATOM 658 O O . GLY A 1 84 ? -21.156 -8.477 26.772 1.00 78.19 84 GLY A O 1
ATOM 659 N N . SER A 1 85 ? -22.019 -10.315 27.719 1.00 82.44 85 SER A N 1
ATOM 660 C CA . SER A 1 85 ? -21.068 -11.255 27.113 1.00 82.44 85 SER A CA 1
ATOM 661 C C . SER A 1 85 ? -21.229 -11.350 25.595 1.00 82.44 85 SER A C 1
ATOM 663 O O . SER A 1 85 ? -20.230 -11.309 24.883 1.00 82.44 85 SER A O 1
ATOM 665 N N . LYS A 1 86 ? -22.469 -11.400 25.095 1.00 85.38 86 LYS A N 1
ATOM 666 C CA . LYS A 1 86 ? -22.773 -11.449 23.661 1.00 85.38 86 LYS A CA 1
ATOM 667 C C . LYS A 1 86 ? -22.383 -10.142 22.972 1.00 85.38 86 LYS A C 1
ATOM 669 O O . LYS A 1 86 ? -21.659 -10.172 21.988 1.00 85.38 86 LYS A O 1
ATOM 674 N N . LEU A 1 87 ? -22.747 -9.001 23.562 1.00 85.12 87 LEU A N 1
ATOM 675 C CA . LEU A 1 87 ? -22.372 -7.667 23.070 1.00 85.12 87 LEU A CA 1
ATOM 676 C C . LEU A 1 87 ? -20.857 -7.465 22.967 1.00 85.12 87 LEU A C 1
ATOM 678 O O . LEU A 1 87 ? -20.384 -6.805 22.042 1.00 85.12 87 LEU A O 1
ATOM 682 N N . ARG A 1 88 ? -20.098 -8.008 23.926 1.00 85.38 88 ARG A N 1
ATOM 683 C CA . ARG A 1 88 ? -18.635 -7.949 23.922 1.00 85.38 88 ARG A CA 1
ATOM 684 C C . ARG A 1 88 ? -18.036 -8.844 22.840 1.00 85.38 88 ARG A C 1
ATOM 686 O O . ARG A 1 88 ? -17.150 -8.389 22.127 1.00 85.38 88 ARG A O 1
ATOM 693 N N . SER A 1 89 ? -18.521 -10.079 22.710 1.00 88.69 89 SER A N 1
ATOM 694 C CA . SER A 1 89 ? -18.082 -10.991 21.650 1.00 88.69 89 SER A CA 1
ATOM 695 C C . SER A 1 89 ? -18.384 -10.435 20.258 1.00 88.69 89 SER A C 1
ATOM 697 O O . SER A 1 89 ? -17.511 -10.467 19.396 1.00 88.69 89 SER A O 1
ATOM 699 N N . ASP A 1 90 ? -19.574 -9.864 20.063 1.00 88.38 90 ASP A N 1
ATOM 700 C CA . ASP A 1 90 ? -19.966 -9.223 18.808 1.00 88.38 90 ASP A CA 1
ATOM 701 C C . ASP A 1 90 ? -19.063 -8.019 18.506 1.00 88.38 90 ASP A C 1
ATOM 703 O O . ASP A 1 90 ? -18.546 -7.893 17.397 1.00 88.38 90 ASP A O 1
ATOM 707 N N . LEU A 1 91 ? -18.797 -7.164 19.502 1.00 89.06 91 LEU A N 1
ATOM 708 C CA . LEU A 1 91 ? -17.881 -6.033 19.353 1.00 89.06 91 LEU A CA 1
ATOM 709 C C . LEU A 1 91 ? -16.481 -6.478 18.928 1.00 89.06 91 LEU A C 1
ATOM 711 O O . LEU A 1 91 ? -15.937 -5.930 17.972 1.00 89.06 91 LEU A O 1
ATOM 715 N N . ASP A 1 92 ? -15.893 -7.445 19.632 1.00 89.50 92 ASP A N 1
ATOM 716 C CA . ASP A 1 92 ? -14.544 -7.923 19.327 1.00 89.50 92 ASP A CA 1
ATOM 717 C C . ASP A 1 92 ? -14.492 -8.528 17.906 1.00 89.50 92 ASP A C 1
ATOM 719 O O . ASP A 1 92 ? -13.572 -8.224 17.145 1.00 89.50 92 ASP A O 1
ATOM 723 N N . PHE A 1 93 ? -15.533 -9.260 17.490 1.00 91.62 93 PHE A N 1
ATOM 724 C CA . PHE A 1 93 ? -15.665 -9.800 16.133 1.00 91.62 93 PHE A CA 1
ATOM 725 C C . PHE A 1 93 ? -15.772 -8.711 15.050 1.00 91.62 93 PHE A C 1
ATOM 727 O O . PHE A 1 93 ? -15.088 -8.775 14.024 1.00 91.62 93 PHE A O 1
ATOM 734 N N . TYR A 1 94 ? -16.602 -7.683 15.253 1.00 89.12 94 TYR A N 1
ATOM 735 C CA . TYR A 1 94 ? -16.727 -6.580 14.294 1.00 89.12 94 TYR A CA 1
ATOM 736 C C . TYR A 1 94 ? -15.455 -5.731 14.225 1.00 89.12 94 TYR A C 1
ATOM 738 O O . TYR A 1 94 ? -15.040 -5.338 13.134 1.00 89.12 94 TYR A O 1
ATOM 746 N N . LEU A 1 95 ? -14.800 -5.480 15.361 1.00 89.75 95 LEU A N 1
ATOM 747 C CA . LEU A 1 95 ? -13.520 -4.772 15.402 1.00 89.75 95 LEU A CA 1
ATOM 748 C C . LEU A 1 95 ? -12.435 -5.540 14.637 1.00 89.75 95 LEU A C 1
ATOM 750 O O . LEU A 1 95 ? -11.669 -4.928 13.893 1.00 89.75 95 LEU A O 1
ATOM 754 N N . GLU A 1 96 ? -12.385 -6.866 14.758 1.00 89.00 96 GLU A N 1
ATOM 755 C CA . GLU A 1 96 ? -11.432 -7.691 14.014 1.00 89.00 96 GLU A CA 1
ATOM 756 C C . GLU A 1 96 ? -11.685 -7.645 12.500 1.00 89.00 96 GLU A C 1
ATOM 758 O O . GLU A 1 96 ? -10.748 -7.440 11.722 1.00 89.00 96 GLU A O 1
ATOM 763 N N . GLN A 1 97 ? -12.947 -7.731 12.067 1.00 87.56 97 GLN A N 1
ATOM 764 C CA . GLN A 1 97 ? -13.304 -7.579 10.653 1.00 87.56 97 GLN A CA 1
ATOM 765 C C . GLN A 1 97 ? -12.932 -6.197 10.103 1.00 87.56 97 GLN A C 1
ATOM 767 O O . GLN A 1 97 ? -12.354 -6.096 9.018 1.00 87.56 97 GLN A O 1
ATOM 772 N N . VAL A 1 98 ? -13.214 -5.131 10.857 1.00 87.44 98 VAL A N 1
ATOM 773 C CA . VAL A 1 98 ? -12.860 -3.759 10.468 1.00 87.44 98 VAL A CA 1
ATOM 774 C C . VAL A 1 98 ? -11.344 -3.585 10.405 1.00 87.44 98 VAL A C 1
ATOM 776 O O . VAL A 1 98 ? -10.841 -3.015 9.440 1.00 87.44 98 VAL A O 1
ATOM 779 N N . SER A 1 99 ? -10.603 -4.116 11.378 1.00 85.88 99 SER A N 1
ATOM 780 C CA . SER A 1 99 ? -9.136 -4.091 11.387 1.00 85.88 99 SER A CA 1
ATOM 781 C C . SER A 1 99 ? -8.551 -4.821 10.171 1.00 85.88 99 SER A C 1
ATOM 783 O O . SER A 1 99 ? -7.690 -4.287 9.472 1.00 85.88 99 SER A O 1
ATOM 785 N N . SER A 1 100 ? -9.079 -6.007 9.853 1.00 84.19 100 SER A N 1
ATOM 786 C CA . SER A 1 100 ? -8.675 -6.797 8.684 1.00 84.19 100 SER A CA 1
ATOM 787 C C . SER A 1 100 ? -8.967 -6.077 7.360 1.00 84.19 100 SER A C 1
ATOM 789 O O . SER A 1 100 ? -8.156 -6.135 6.432 1.00 84.19 100 SER A O 1
ATOM 791 N N . GLY A 1 101 ? -10.098 -5.368 7.272 1.00 81.06 101 GLY A N 1
ATOM 792 C CA . GLY A 1 101 ? -10.504 -4.618 6.082 1.00 81.06 101 GLY A CA 1
ATOM 793 C C . GLY A 1 101 ? -9.749 -3.300 5.880 1.00 81.06 101 GLY A C 1
ATOM 794 O O . GLY A 1 101 ? -9.273 -3.034 4.778 1.00 81.06 101 GLY A O 1
ATOM 795 N N . ILE A 1 102 ? -9.627 -2.483 6.932 1.00 80.06 102 ILE A N 1
ATOM 796 C CA . ILE A 1 102 ? -9.017 -1.140 6.887 1.00 80.06 102 ILE A CA 1
ATOM 797 C C . ILE A 1 102 ? -7.489 -1.191 6.920 1.00 80.06 102 ILE A C 1
ATOM 799 O O . ILE A 1 102 ? -6.852 -0.280 6.396 1.00 80.06 102 ILE A O 1
ATOM 803 N N . GLY A 1 103 ? -6.910 -2.237 7.513 1.00 71.00 103 GLY A N 1
ATOM 804 C CA . GLY A 1 103 ? -5.468 -2.386 7.657 1.00 71.00 103 GLY A CA 1
ATOM 805 C C . GLY A 1 103 ? -4.734 -2.593 6.329 1.00 71.00 103 GLY A C 1
ATOM 806 O O . GLY A 1 103 ? -4.903 -1.884 5.335 1.00 71.00 103 GLY A O 1
ATOM 807 N N . THR A 1 104 ? -3.869 -3.600 6.286 1.00 69.38 104 THR A N 1
ATOM 808 C CA . THR A 1 104 ? -2.951 -3.810 5.156 1.00 69.38 104 THR A CA 1
ATOM 809 C C . THR A 1 104 ? -3.671 -4.025 3.821 1.00 69.38 104 THR A C 1
ATOM 811 O O . THR A 1 104 ? -3.210 -3.537 2.789 1.00 69.38 104 THR A O 1
ATOM 814 N N . LYS A 1 105 ? -4.847 -4.668 3.830 1.00 78.31 105 LYS A N 1
ATOM 815 C CA . LYS A 1 105 ? -5.605 -5.004 2.613 1.00 78.31 105 LYS A CA 1
ATOM 816 C C . LYS A 1 105 ? -6.048 -3.772 1.821 1.00 78.31 105 LYS A C 1
ATOM 818 O O . LYS A 1 105 ? -5.971 -3.792 0.593 1.00 78.31 105 LYS A O 1
ATOM 823 N N . PHE A 1 106 ? -6.458 -2.695 2.491 1.00 79.38 106 PHE A N 1
ATOM 824 C CA . PHE A 1 106 ? -6.926 -1.477 1.824 1.00 79.38 106 PHE A CA 1
ATOM 825 C C . PHE A 1 106 ? -5.817 -0.820 0.986 1.00 79.38 106 PHE A C 1
ATOM 827 O O . PHE A 1 106 ? -6.014 -0.460 -0.178 1.00 79.38 106 PHE A O 1
ATOM 834 N N . ILE A 1 107 ? -4.607 -0.744 1.546 1.00 77.19 107 ILE A N 1
ATOM 835 C CA . ILE A 1 107 ? -3.410 -0.222 0.867 1.00 77.19 107 ILE A CA 1
ATOM 836 C C . ILE A 1 107 ? -3.054 -1.096 -0.328 1.00 77.19 107 ILE A C 1
ATOM 838 O O . ILE A 1 107 ? -2.713 -0.589 -1.399 1.00 77.19 107 ILE A O 1
ATOM 842 N N . THR A 1 108 ? -3.104 -2.412 -0.133 1.00 80.19 108 THR A N 1
ATOM 843 C CA . THR A 1 108 ? -2.751 -3.397 -1.147 1.00 80.19 108 THR A CA 1
ATOM 844 C C . THR A 1 108 ? -3.680 -3.300 -2.355 1.00 80.19 108 THR A C 1
ATOM 846 O O . THR A 1 108 ? -3.189 -3.226 -3.479 1.00 80.19 108 THR A O 1
ATOM 849 N N . ILE A 1 109 ? -4.997 -3.191 -2.145 1.00 84.31 109 ILE A N 1
ATOM 850 C CA . ILE A 1 109 ? -5.978 -3.011 -3.229 1.00 84.31 109 ILE A CA 1
ATOM 851 C C . ILE A 1 109 ? -5.683 -1.729 -4.008 1.00 84.31 109 ILE A C 1
ATOM 853 O O . ILE A 1 109 ? -5.580 -1.758 -5.233 1.00 84.31 109 ILE A O 1
ATOM 857 N N . PHE A 1 110 ? -5.482 -0.610 -3.307 1.00 82.12 110 PHE A N 1
ATOM 858 C CA . PHE A 1 110 ? -5.184 0.663 -3.962 1.00 82.12 110 PHE A CA 1
ATOM 859 C C . PHE A 1 110 ? -3.858 0.611 -4.739 1.00 82.12 110 PHE A C 1
ATOM 861 O O . PHE A 1 110 ? -3.724 1.179 -5.824 1.00 82.12 110 PHE A O 1
ATOM 868 N N . THR A 1 111 ? -2.857 -0.079 -4.192 1.00 83.25 111 THR A N 1
ATOM 869 C CA . THR A 1 111 ? -1.542 -0.230 -4.821 1.00 83.25 111 THR A CA 1
ATOM 870 C C . THR A 1 111 ? -1.641 -1.070 -6.087 1.00 83.25 111 THR A C 1
ATOM 872 O O . THR A 1 111 ? -1.165 -0.621 -7.126 1.00 83.25 111 THR A O 1
ATOM 875 N N . TYR A 1 112 ? -2.329 -2.213 -6.044 1.00 83.94 112 TYR A N 1
ATOM 876 C CA . TYR A 1 112 ? -2.543 -3.048 -7.225 1.00 83.94 112 TYR A CA 1
ATOM 877 C C . TYR A 1 112 ? -3.418 -2.376 -8.279 1.00 83.94 112 TYR A C 1
ATOM 879 O O . TYR A 1 112 ? -3.085 -2.456 -9.457 1.00 83.94 112 TYR A O 1
ATOM 887 N N . ALA A 1 113 ? -4.469 -1.654 -7.887 1.00 86.12 113 ALA A N 1
ATOM 888 C CA . ALA A 1 113 ? -5.274 -0.872 -8.823 1.00 86.12 113 ALA A CA 1
ATOM 889 C C . ALA A 1 113 ? -4.418 0.187 -9.542 1.00 86.12 113 ALA A C 1
ATOM 891 O O . ALA A 1 113 ? -4.452 0.302 -10.766 1.00 86.12 113 ALA A O 1
ATOM 892 N N . SER A 1 114 ? -3.582 0.911 -8.790 1.00 84.31 114 SER A N 1
ATOM 893 C CA . SER A 1 114 ? -2.661 1.906 -9.345 1.00 84.31 114 SER A CA 1
ATOM 894 C C . SER A 1 114 ? -1.591 1.280 -10.244 1.00 84.31 114 SER A C 1
ATOM 896 O O . SER A 1 114 ? -1.250 1.867 -11.268 1.00 84.31 114 SER A O 1
ATOM 898 N N . SER A 1 115 ? -1.057 0.112 -9.883 1.00 84.88 115 SER A N 1
ATOM 899 C CA . SER A 1 115 ? -0.098 -0.622 -10.712 1.00 84.88 115 SER A CA 1
ATOM 900 C C . SER A 1 115 ? -0.726 -1.134 -11.994 1.00 84.88 115 SER A C 1
ATOM 902 O O . SER A 1 115 ? -0.129 -0.985 -13.053 1.00 84.88 115 SER A O 1
ATOM 904 N N . PHE A 1 116 ? -1.926 -1.705 -11.912 1.00 85.00 116 PHE A N 1
ATOM 905 C CA . PHE A 1 116 ? -2.653 -2.214 -13.066 1.00 85.00 116 PHE A CA 1
ATOM 906 C C . PHE A 1 116 ? -2.926 -1.094 -14.071 1.00 85.00 116 PHE A C 1
ATOM 908 O O . PHE A 1 116 ? -2.538 -1.201 -15.233 1.00 85.00 116 PHE A O 1
ATOM 915 N N . LEU A 1 117 ? -3.492 0.024 -13.606 1.00 88.12 117 LEU A N 1
ATOM 916 C CA . LEU A 1 117 ? -3.731 1.200 -14.442 1.00 88.12 117 LEU A CA 1
ATOM 917 C C . LEU A 1 117 ? -2.424 1.769 -15.008 1.00 88.12 117 LEU A C 1
ATOM 919 O O . LEU A 1 117 ? -2.342 2.044 -16.202 1.00 88.12 117 LEU A O 1
ATOM 923 N N . GLY A 1 118 ? -1.384 1.899 -14.179 1.00 86.06 118 GLY A N 1
ATOM 924 C CA . GLY A 1 118 ? -0.085 2.420 -14.605 1.00 86.06 118 GLY A CA 1
ATOM 925 C C . GLY A 1 118 ? 0.581 1.560 -15.681 1.00 86.06 118 GLY A C 1
ATOM 926 O O . GLY A 1 118 ? 1.052 2.089 -16.684 1.00 86.06 118 GLY A O 1
ATOM 927 N N . LEU A 1 119 ? 0.582 0.236 -15.511 1.00 84.00 119 LEU A N 1
ATOM 928 C CA . LEU A 1 119 ? 1.120 -0.718 -16.484 1.00 84.00 119 LEU A CA 1
ATOM 929 C C . LEU A 1 119 ? 0.323 -0.722 -17.783 1.00 84.00 119 LEU A C 1
ATOM 931 O O . LEU A 1 119 ? 0.914 -0.732 -18.862 1.00 84.00 119 LEU A O 1
ATOM 935 N N . TYR A 1 120 ? -1.004 -0.687 -17.684 1.00 85.38 120 TYR A N 1
ATOM 936 C CA . TYR A 1 120 ? -1.879 -0.689 -18.846 1.00 85.38 120 TYR A CA 1
ATOM 937 C C . TYR A 1 120 ? -1.690 0.573 -19.696 1.00 85.38 120 TYR A C 1
ATOM 939 O O . TYR A 1 120 ? -1.442 0.481 -20.898 1.00 85.38 120 TYR A O 1
ATOM 947 N N . ILE A 1 121 ? -1.701 1.751 -19.061 1.00 86.19 121 ILE A N 1
ATOM 948 C CA . ILE A 1 121 ? -1.459 3.036 -19.733 1.00 86.19 121 ILE A CA 1
ATOM 949 C C . ILE A 1 121 ? -0.050 3.065 -20.342 1.00 86.19 121 ILE A C 1
ATOM 951 O O . ILE A 1 121 ? 0.115 3.443 -21.501 1.00 86.19 121 ILE A O 1
ATOM 955 N N . TRP A 1 122 ? 0.966 2.618 -19.598 1.00 84.00 122 TRP A N 1
ATOM 956 C CA . TRP A 1 122 ? 2.344 2.565 -20.093 1.00 84.00 122 TRP A CA 1
ATOM 957 C C . TRP A 1 122 ? 2.499 1.647 -21.315 1.00 84.00 122 TRP A C 1
ATOM 959 O O . TRP A 1 122 ? 3.176 1.998 -22.284 1.00 84.00 122 TRP A O 1
ATOM 969 N N . SER A 1 123 ? 1.837 0.488 -21.295 1.00 83.19 123 SER A N 1
ATOM 970 C CA . SER A 1 123 ? 1.824 -0.469 -22.405 1.00 83.19 123 SER A CA 1
ATOM 971 C C . SER A 1 123 ? 1.198 0.135 -23.666 1.00 83.19 123 SER A C 1
ATOM 973 O O . SER A 1 123 ? 1.790 0.054 -24.745 1.00 83.19 123 SER A O 1
ATOM 975 N N . LEU A 1 124 ? 0.063 0.832 -23.518 1.00 83.81 124 LEU A N 1
ATOM 976 C CA . LEU A 1 124 ? -0.610 1.517 -24.624 1.00 83.81 124 LEU A CA 1
ATOM 977 C C . LEU A 1 124 ? 0.268 2.599 -25.273 1.00 83.81 124 LEU A C 1
ATOM 979 O O . LEU A 1 124 ? 0.283 2.703 -26.498 1.00 83.81 124 LEU A O 1
ATOM 983 N N . ILE A 1 125 ? 1.026 3.368 -24.480 1.00 84.75 125 ILE A N 1
ATOM 984 C CA . ILE A 1 125 ? 1.936 4.407 -24.998 1.00 84.75 125 ILE A CA 1
ATOM 985 C C . ILE A 1 125 ? 3.091 3.786 -25.792 1.00 84.75 125 ILE A C 1
ATOM 987 O O . ILE A 1 125 ? 3.467 4.306 -26.841 1.00 84.75 125 ILE A O 1
ATOM 991 N N . LYS A 1 126 ? 3.670 2.679 -25.308 1.00 80.38 126 LYS A N 1
ATOM 992 C CA . LYS A 1 126 ? 4.797 2.013 -25.978 1.00 80.38 126 LYS A CA 1
ATOM 993 C C . LYS A 1 126 ? 4.375 1.356 -27.289 1.00 80.38 126 LYS A C 1
ATOM 995 O O . LYS A 1 126 ? 5.045 1.571 -28.290 1.00 80.38 126 LYS A O 1
ATOM 1000 N N . ASN A 1 127 ? 3.324 0.532 -27.275 1.00 83.06 127 ASN A N 1
ATOM 1001 C CA . ASN A 1 127 ? 2.877 -0.232 -28.443 1.00 83.06 127 ASN A CA 1
ATOM 1002 C C . ASN A 1 127 ? 1.384 -0.593 -28.360 1.00 83.06 127 ASN A C 1
ATOM 1004 O O . ASN A 1 127 ? 1.027 -1.742 -28.097 1.00 83.06 127 ASN A O 1
ATOM 1008 N N . ALA A 1 128 ? 0.503 0.352 -28.694 1.00 81.69 128 ALA A N 1
ATOM 1009 C CA . ALA A 1 128 ? -0.949 0.152 -28.634 1.00 81.69 128 ALA A CA 1
ATOM 1010 C C . ALA A 1 128 ? -1.465 -1.081 -29.407 1.00 81.69 128 ALA A C 1
ATOM 1012 O O . ALA A 1 128 ? -2.390 -1.749 -28.950 1.00 81.69 128 ALA A O 1
ATOM 1013 N N . ARG A 1 129 ? -0.864 -1.416 -30.560 1.00 83.44 129 ARG A N 1
ATOM 1014 C CA . ARG A 1 129 ? -1.305 -2.556 -31.389 1.00 83.44 129 ARG A CA 1
ATOM 1015 C C . ARG A 1 129 ? -1.126 -3.900 -30.677 1.00 83.44 129 ARG A C 1
ATOM 1017 O O . ARG A 1 129 ? -2.038 -4.717 -30.698 1.00 83.44 129 ARG A O 1
ATOM 1024 N N . LEU A 1 130 ? 0.021 -4.110 -30.028 1.00 81.56 130 LEU A N 1
ATOM 1025 C CA . LEU A 1 130 ? 0.308 -5.353 -29.304 1.00 81.56 130 LEU A CA 1
ATOM 1026 C C . LEU A 1 130 ? -0.552 -5.467 -28.044 1.00 81.56 130 LEU A C 1
ATOM 1028 O O . LEU A 1 130 ? -1.116 -6.526 -27.781 1.00 81.56 130 LEU A O 1
ATOM 1032 N N . THR A 1 131 ? -0.698 -4.368 -27.299 1.00 84.50 131 THR A N 1
ATOM 1033 C CA . THR A 1 131 ? -1.517 -4.335 -26.083 1.00 84.50 131 THR A CA 1
ATOM 1034 C C . THR A 1 131 ? -2.976 -4.678 -26.384 1.00 84.50 131 THR A C 1
ATOM 1036 O O . THR A 1 131 ? -3.550 -5.513 -25.694 1.00 84.50 131 THR A O 1
ATOM 1039 N N . LEU A 1 132 ? -3.563 -4.110 -27.446 1.00 80.88 132 LEU A 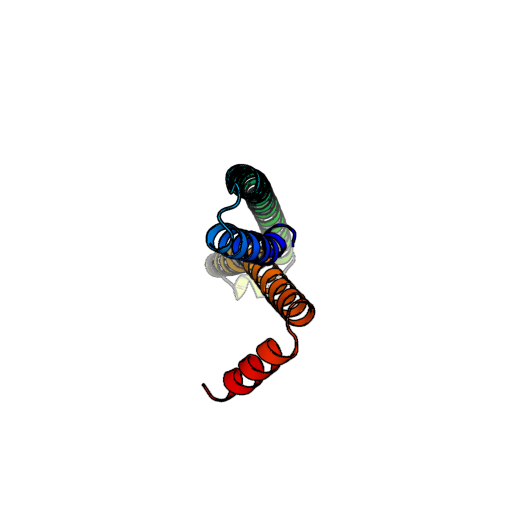N 1
ATOM 1040 C CA . LEU A 1 132 ? -4.944 -4.403 -27.848 1.00 80.88 132 LEU A CA 1
ATOM 1041 C C . LEU A 1 132 ? -5.144 -5.871 -28.247 1.00 80.88 132 LEU A C 1
ATOM 1043 O O . LEU A 1 132 ? -6.138 -6.470 -27.846 1.00 80.88 132 LEU A O 1
ATOM 1047 N N . CYS A 1 133 ? -4.196 -6.472 -28.977 1.00 84.19 133 CYS A N 1
ATOM 1048 C CA . CYS A 1 133 ? -4.266 -7.895 -29.319 1.00 84.19 133 CYS A CA 1
ATOM 1049 C C . CYS A 1 133 ? -4.317 -8.785 -28.069 1.00 84.19 133 CYS A C 1
ATOM 1051 O O . CYS A 1 133 ? -5.121 -9.710 -28.020 1.00 84.19 133 CYS A O 1
ATOM 1053 N N . ILE A 1 134 ? -3.500 -8.492 -27.053 1.00 83.75 134 ILE A N 1
ATOM 1054 C CA . ILE A 1 134 ? -3.455 -9.274 -25.808 1.00 83.75 134 ILE A CA 1
ATOM 1055 C C . ILE A 1 134 ? -4.743 -9.077 -24.995 1.00 83.75 134 ILE A C 1
ATOM 1057 O O . ILE A 1 134 ? -5.309 -10.050 -24.498 1.00 83.75 134 ILE A O 1
ATOM 1061 N N . THR A 1 135 ? -5.257 -7.846 -24.907 1.00 84.69 135 THR A N 1
ATOM 1062 C CA . THR A 1 135 ? -6.509 -7.556 -24.188 1.00 84.69 135 THR A CA 1
ATOM 1063 C C . THR A 1 135 ? -7.712 -8.279 -24.802 1.00 84.69 135 THR A C 1
ATOM 1065 O O . THR A 1 135 ? -8.574 -8.745 -24.063 1.00 84.69 135 THR A O 1
ATOM 1068 N N . CYS A 1 136 ? -7.769 -8.435 -26.129 1.00 81.69 136 CYS A N 1
ATOM 1069 C CA . CYS A 1 136 ? -8.849 -9.173 -26.798 1.00 81.69 136 CYS A CA 1
ATOM 1070 C C . CYS A 1 136 ? -8.838 -10.684 -26.513 1.00 81.69 136 CYS A C 1
ATOM 1072 O O . CYS A 1 136 ? -9.880 -11.324 -26.628 1.00 81.69 136 CYS A O 1
ATOM 1074 N N . VAL A 1 137 ? -7.686 -11.257 -26.148 1.00 85.94 137 VAL A N 1
ATOM 1075 C CA . VAL A 1 137 ? -7.556 -12.684 -25.798 1.00 85.94 137 VAL A CA 1
ATOM 1076 C C . VAL A 1 137 ? -7.896 -12.938 -24.325 1.00 85.94 137 VAL A C 1
ATOM 1078 O O . VAL A 1 137 ? -8.332 -14.029 -23.979 1.00 85.94 137 VAL A O 1
ATOM 1081 N N . PHE A 1 138 ? -7.770 -11.927 -23.462 1.00 82.06 138 PHE A N 1
ATOM 1082 C CA . PHE A 1 138 ? -8.069 -12.034 -22.032 1.00 82.06 138 PHE A CA 1
ATOM 1083 C C . PHE A 1 138 ? -9.476 -12.572 -21.681 1.00 82.06 138 PHE A C 1
ATOM 1085 O O . PHE A 1 138 ? -9.550 -13.396 -20.782 1.00 82.06 138 PHE A O 1
ATOM 1092 N N . PRO A 1 139 ? -10.583 -12.181 -22.350 1.00 85.69 139 PRO A N 1
ATOM 1093 C CA . PRO A 1 139 ? -11.914 -12.723 -22.046 1.00 85.69 139 PRO A CA 1
ATOM 1094 C C . PRO A 1 139 ? -12.174 -14.129 -22.618 1.00 85.69 139 PRO A C 1
ATOM 1096 O O . PRO A 1 139 ? -13.231 -14.697 -22.359 1.00 85.69 139 PRO A O 1
ATOM 1099 N N . LEU A 1 140 ? -11.269 -14.655 -23.450 1.00 79.94 140 LEU A N 1
ATOM 1100 C CA . LEU A 1 140 ? -11.378 -15.986 -24.063 1.00 79.94 140 LEU A CA 1
ATOM 1101 C C . LEU A 1 140 ? -10.753 -17.097 -23.200 1.00 79.94 140 LEU A C 1
ATOM 1103 O O . LEU A 1 140 ? -10.957 -18.270 -23.507 1.00 79.94 140 LEU A O 1
ATOM 1107 N N . ILE A 1 141 ? -9.989 -16.727 -22.168 1.00 68.25 141 ILE A N 1
ATOM 1108 C CA . ILE A 1 141 ? -9.323 -17.612 -21.197 1.00 68.25 141 ILE A CA 1
ATOM 1109 C C . ILE A 1 141 ? -10.101 -17.558 -19.883 1.00 68.25 141 ILE A C 1
ATOM 1111 O O . ILE A 1 141 ? -10.277 -18.634 -19.272 1.00 68.25 141 ILE A O 1
#